Protein AF-A0A1J5M2A6-F1 (afdb_monomer)

Secondary structure (DSSP, 8-state):
-HHHHHHHHHHHHHHHHHHHHHHHHHHHHHHHHSPTTT-SHHHHHHHHHHHHHHHHHHHHHHHHHHHHHHHHHHHHHHHHHHTT-

Sequence (85 aa):
MRDLFIGLFDKLVGVFVILLCIGVLAGTAGAFLAPAPNGGLLPALAVFVIGSIYAILMGGMMYLFLGVYHNTKRTAEAIEELARR

pLDDT: mean 93.76, std 6.63, range [60.88, 98.56]

Radius of gyration: 19.99 Å; Cα contacts (8 Å, |Δi|>4): 45; chains: 1; bounding box: 52×21×51 Å

Structure (mmCIF, N/CA/C/O backbone):
data_AF-A0A1J5M2A6-F1
#
_entry.id   AF-A0A1J5M2A6-F1
#
loop_
_atom_site.group_PDB
_atom_site.id
_atom_site.type_symbol
_atom_site.label_atom_id
_atom_site.label_alt_id
_atom_site.label_comp_id
_atom_site.label_asym_id
_atom_site.label_entity_id
_atom_site.label_seq_id
_atom_site.pdbx_PDB_ins_code
_atom_site.Cartn_x
_atom_site.Cartn_y
_atom_site.Cartn_z
_atom_site.occupancy
_atom_site.B_iso_or_equiv
_atom_site.auth_seq_id
_atom_site.auth_comp_id
_atom_site.auth_asym_id
_atom_site.auth_atom_id
_atom_site.pdbx_PDB_model_num
ATOM 1 N N . MET A 1 1 ? -14.629 11.167 18.233 1.00 60.88 1 MET A N 1
ATOM 2 C CA . MET A 1 1 ? -13.214 11.380 17.834 1.00 60.88 1 MET A CA 1
ATOM 3 C C . MET A 1 1 ? -12.505 10.078 17.462 1.00 60.88 1 MET A C 1
ATOM 5 O O . MET A 1 1 ? -11.831 10.057 16.443 1.00 60.88 1 MET A O 1
ATOM 9 N N . ARG A 1 2 ? -12.698 8.988 18.220 1.00 68.25 2 ARG A N 1
ATOM 10 C CA . ARG A 1 2 ? -12.127 7.657 17.941 1.00 68.25 2 ARG A CA 1
ATOM 11 C C . ARG A 1 2 ? -12.435 7.132 16.530 1.00 68.25 2 ARG A C 1
ATOM 13 O O . ARG A 1 2 ? -11.504 6.816 15.802 1.00 68.25 2 ARG A O 1
ATOM 20 N N . ASP A 1 3 ? -13.701 7.129 16.111 1.00 79.00 3 ASP A N 1
ATOM 21 C CA . ASP A 1 3 ? -14.086 6.577 14.798 1.00 79.00 3 ASP A CA 1
ATOM 22 C C . ASP A 1 3 ? -13.557 7.407 13.613 1.00 79.00 3 ASP A C 1
ATOM 24 O O . ASP A 1 3 ? -13.243 6.852 12.564 1.00 79.00 3 ASP A O 1
ATOM 28 N N . LEU A 1 4 ? -13.357 8.718 13.801 1.00 78.06 4 LEU A N 1
ATOM 29 C CA . LEU A 1 4 ? -12.695 9.572 12.808 1.00 78.06 4 LEU A CA 1
ATOM 30 C C . LEU A 1 4 ? -11.212 9.213 12.659 1.00 78.06 4 LEU A C 1
ATOM 32 O O . LEU A 1 4 ? -10.721 9.131 11.539 1.00 78.06 4 LEU A O 1
ATOM 36 N N . PHE A 1 5 ? -10.508 8.973 13.770 1.00 82.19 5 PHE A N 1
ATOM 37 C CA . PHE A 1 5 ? -9.087 8.620 13.747 1.00 82.19 5 PHE A CA 1
ATOM 38 C C . PHE A 1 5 ? -8.852 7.264 13.072 1.00 82.19 5 PHE A C 1
ATOM 40 O O . PHE A 1 5 ? -7.985 7.147 12.213 1.00 82.19 5 PHE A O 1
ATOM 47 N N . ILE A 1 6 ? -9.666 6.260 13.403 1.00 83.56 6 ILE A N 1
ATOM 48 C CA . ILE A 1 6 ? -9.550 4.914 12.820 1.00 83.56 6 ILE A CA 1
ATOM 49 C C . ILE A 1 6 ? -9.946 4.928 11.347 1.00 83.56 6 ILE A C 1
ATOM 51 O O . ILE A 1 6 ? -9.231 4.366 10.526 1.00 83.56 6 ILE A O 1
ATOM 55 N N . GLY A 1 7 ? -11.040 5.611 10.996 1.00 87.50 7 GLY A N 1
ATOM 56 C CA . GLY A 1 7 ? -11.463 5.736 9.603 1.00 87.50 7 GLY A CA 1
ATOM 57 C C . GLY A 1 7 ? -10.455 6.503 8.742 1.00 87.50 7 GLY A C 1
ATOM 58 O O . GLY A 1 7 ? -10.271 6.176 7.571 1.00 87.50 7 GLY A O 1
ATOM 59 N N . LEU A 1 8 ? -9.774 7.508 9.305 1.00 88.44 8 LEU A N 1
ATOM 60 C CA . LEU A 1 8 ? -8.684 8.201 8.617 1.00 88.44 8 LEU A CA 1
ATOM 61 C C . LEU A 1 8 ? -7.457 7.297 8.470 1.00 88.44 8 LEU A C 1
ATOM 63 O O . LEU A 1 8 ? -6.849 7.276 7.404 1.00 88.44 8 LEU A O 1
ATOM 67 N N . PHE A 1 9 ? -7.117 6.538 9.513 1.00 89.62 9 PHE A N 1
ATOM 68 C CA . PHE A 1 9 ? -5.989 5.616 9.493 1.00 89.62 9 PHE A CA 1
ATOM 69 C C . PHE A 1 9 ? -6.192 4.486 8.474 1.00 89.62 9 PHE A C 1
ATOM 71 O O . PHE A 1 9 ? -5.280 4.213 7.706 1.00 89.62 9 PHE A O 1
ATOM 78 N N . ASP A 1 10 ? -7.389 3.906 8.373 1.00 93.06 10 ASP A N 1
ATOM 79 C CA . ASP A 1 10 ? -7.722 2.896 7.356 1.00 93.06 10 ASP A CA 1
ATOM 80 C C . ASP A 1 10 ? -7.532 3.428 5.923 1.00 93.06 10 ASP A C 1
ATOM 82 O O . ASP A 1 10 ? -6.811 2.848 5.108 1.00 93.06 10 ASP A O 1
ATOM 86 N N . LYS A 1 11 ? -8.065 4.624 5.638 1.00 94.19 11 LYS A N 1
ATOM 87 C CA . LYS A 1 11 ? -7.849 5.297 4.346 1.00 94.19 11 LYS A CA 1
ATOM 88 C C . LYS A 1 11 ? -6.372 5.581 4.085 1.00 94.19 11 LYS A C 1
ATOM 90 O O . LYS A 1 11 ? -5.907 5.397 2.963 1.00 94.19 11 LYS A O 1
ATOM 95 N N . LEU A 1 12 ? -5.639 6.024 5.106 1.00 94.56 12 LEU A N 1
ATOM 96 C CA . LEU A 1 12 ? -4.212 6.308 5.005 1.00 94.56 12 LEU A CA 1
ATOM 97 C C . LEU A 1 12 ? -3.418 5.037 4.681 1.00 94.56 12 LEU A C 1
ATOM 99 O O . LEU A 1 12 ? -2.587 5.065 3.777 1.00 94.56 12 LEU A O 1
ATOM 103 N N . VAL A 1 13 ? -3.708 3.921 5.358 1.00 95.25 13 VAL A N 1
ATOM 104 C CA . VAL A 1 13 ? -3.115 2.611 5.056 1.00 95.25 13 VAL A CA 1
ATOM 105 C C . VAL A 1 13 ? -3.388 2.229 3.602 1.00 95.25 13 VAL A C 1
ATOM 107 O O . VAL A 1 13 ? -2.450 1.888 2.884 1.00 95.25 13 VAL A O 1
ATOM 110 N N . GLY A 1 14 ? -4.631 2.371 3.132 1.00 96.38 14 GLY A N 1
ATOM 111 C CA . GLY A 1 14 ? -4.977 2.117 1.731 1.00 96.38 14 GLY A CA 1
ATOM 112 C C . GLY A 1 14 ? -4.160 2.957 0.746 1.00 96.38 14 GLY A C 1
ATOM 113 O O . GLY A 1 14 ? -3.616 2.422 -0.220 1.00 96.38 14 GLY A O 1
ATOM 114 N N . VAL A 1 15 ? -3.998 4.256 1.015 1.00 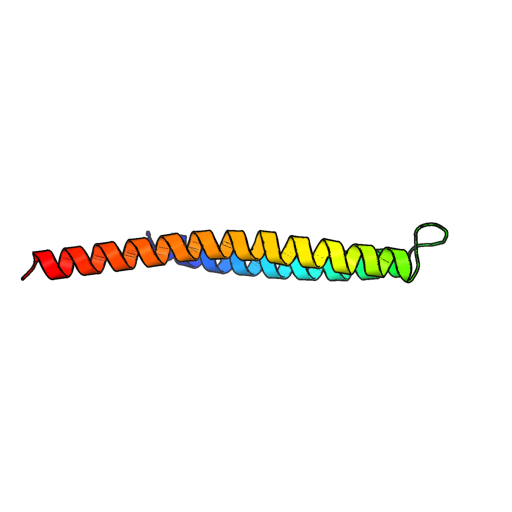97.62 15 VAL A N 1
ATOM 115 C CA . VAL A 1 15 ? -3.153 5.144 0.198 1.00 97.62 15 VAL A CA 1
ATOM 116 C C . VAL A 1 15 ? -1.699 4.666 0.178 1.00 97.62 15 VAL A C 1
ATOM 118 O O . VAL A 1 15 ? -1.102 4.589 -0.893 1.00 97.62 15 VAL A O 1
ATOM 121 N N . PHE A 1 16 ? -1.129 4.291 1.325 1.00 96.56 16 PHE A N 1
ATOM 122 C CA . PHE A 1 16 ? 0.241 3.776 1.395 1.00 96.56 16 PHE A CA 1
ATOM 123 C C . PHE A 1 16 ? 0.433 2.485 0.599 1.00 96.56 16 PHE A C 1
ATOM 125 O O . PHE A 1 16 ? 1.435 2.351 -0.100 1.00 96.56 16 PHE A O 1
ATOM 132 N N . VAL A 1 17 ? -0.520 1.554 0.660 1.00 97.25 17 VAL A N 1
ATOM 133 C CA . VAL A 1 17 ? -0.450 0.304 -0.111 1.00 97.25 17 VAL A CA 1
ATOM 134 C C . VAL A 1 17 ? -0.513 0.582 -1.611 1.00 97.25 17 VAL A C 1
ATOM 136 O O . VAL A 1 17 ? 0.278 0.026 -2.371 1.00 97.25 17 VAL A O 1
ATOM 139 N N . ILE A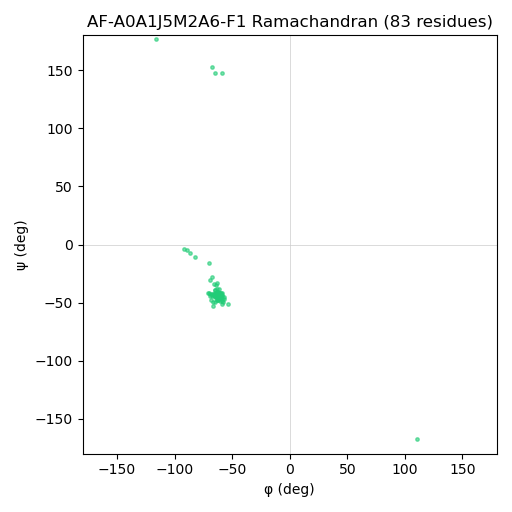 1 18 ? -1.381 1.498 -2.045 1.00 98.00 18 ILE A N 1
ATOM 140 C CA . ILE A 1 18 ? -1.441 1.924 -3.450 1.00 98.00 18 ILE A CA 1
ATOM 141 C C . ILE A 1 18 ? -0.106 2.541 -3.884 1.00 98.00 18 ILE A C 1
ATOM 143 O O . ILE A 1 18 ? 0.420 2.187 -4.939 1.00 98.00 18 ILE A O 1
ATOM 147 N N . LEU A 1 19 ? 0.474 3.423 -3.066 1.00 98.06 19 LEU A N 1
ATOM 148 C CA . LEU A 1 19 ? 1.770 4.041 -3.351 1.00 98.06 19 LEU A CA 1
ATOM 149 C C . LEU A 1 19 ? 2.907 3.014 -3.400 1.00 98.06 19 LEU A C 1
ATOM 151 O O . LEU A 1 19 ? 3.769 3.123 -4.267 1.00 98.06 19 LEU A O 1
ATOM 155 N N . LEU A 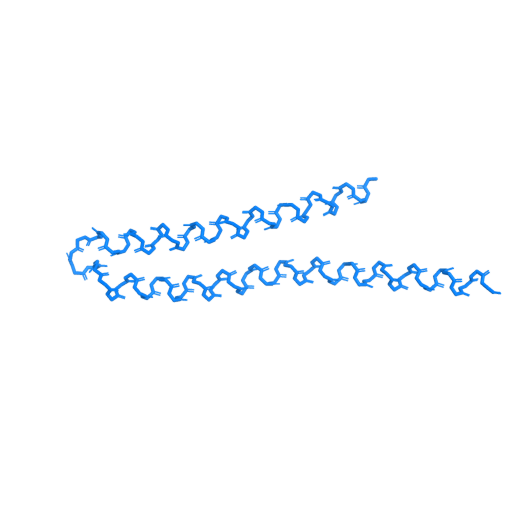1 20 ? 2.896 1.999 -2.530 1.00 97.56 20 LEU A N 1
ATOM 156 C CA . LEU A 1 20 ? 3.847 0.886 -2.584 1.00 97.56 20 LEU A CA 1
ATOM 157 C C . LEU A 1 20 ? 3.738 0.134 -3.912 1.00 97.56 20 LEU A C 1
ATOM 159 O O . LEU A 1 20 ? 4.752 -0.068 -4.577 1.00 97.56 20 LEU A O 1
ATOM 163 N N . CYS A 1 21 ? 2.524 -0.219 -4.340 1.00 98.06 21 CYS A N 1
ATOM 164 C CA . CYS A 1 21 ? 2.301 -0.880 -5.625 1.00 98.06 21 CYS A CA 1
ATOM 165 C C . CYS A 1 21 ? 2.794 -0.023 -6.799 1.00 98.06 21 CYS A C 1
ATOM 167 O O . CYS A 1 21 ? 3.500 -0.524 -7.674 1.00 98.06 21 CYS A O 1
ATOM 169 N N . ILE A 1 22 ? 2.485 1.277 -6.799 1.00 98.50 22 ILE A N 1
ATOM 170 C CA . ILE A 1 22 ? 2.986 2.216 -7.812 1.00 98.50 22 ILE A CA 1
ATOM 171 C C . ILE A 1 22 ? 4.517 2.271 -7.782 1.00 98.50 22 ILE A C 1
ATOM 173 O O . ILE A 1 22 ? 5.142 2.229 -8.837 1.00 98.50 22 ILE A O 1
ATOM 177 N N . GLY A 1 23 ? 5.128 2.310 -6.597 1.00 98.31 23 GLY A N 1
ATOM 178 C CA . GLY A 1 23 ? 6.579 2.300 -6.428 1.00 98.31 23 GLY A CA 1
ATOM 179 C C . GLY A 1 23 ? 7.235 1.047 -7.009 1.00 98.31 23 GLY A C 1
ATOM 180 O O . GLY A 1 23 ? 8.245 1.155 -7.701 1.00 98.31 23 GLY A O 1
ATOM 181 N N . VAL A 1 24 ? 6.638 -0.132 -6.809 1.00 98.50 24 VAL A N 1
ATOM 182 C CA . VAL A 1 24 ? 7.115 -1.393 -7.406 1.00 98.50 24 VAL A CA 1
ATOM 183 C C . VAL A 1 24 ? 7.025 -1.347 -8.929 1.00 98.50 24 VAL A C 1
ATOM 185 O O . VAL A 1 24 ? 7.992 -1.693 -9.609 1.00 98.50 24 VAL A O 1
ATOM 188 N N . LEU A 1 25 ? 5.899 -0.888 -9.482 1.00 98.38 25 LEU A N 1
ATOM 189 C CA . LEU A 1 25 ? 5.714 -0.777 -10.932 1.00 98.38 25 LEU A CA 1
ATOM 190 C C . LEU A 1 25 ? 6.682 0.238 -11.553 1.00 98.38 25 LEU A C 1
ATOM 192 O O . LEU A 1 25 ? 7.323 -0.060 -12.559 1.00 98.38 25 LEU A O 1
ATOM 196 N N . ALA A 1 26 ? 6.841 1.405 -10.927 1.00 98.44 26 ALA A N 1
ATOM 197 C CA . ALA A 1 26 ? 7.769 2.441 -11.366 1.00 98.44 26 ALA A CA 1
ATOM 198 C C . ALA A 1 26 ? 9.228 1.970 -11.281 1.00 98.44 26 ALA A C 1
ATOM 200 O O . ALA A 1 26 ? 9.989 2.158 -12.228 1.00 98.44 26 ALA A O 1
ATOM 201 N N . GLY A 1 27 ? 9.611 1.300 -10.190 1.00 97.81 27 GLY A N 1
ATOM 202 C CA . GLY A 1 27 ? 10.939 0.709 -10.029 1.00 97.81 27 GLY A CA 1
ATOM 203 C C . GLY A 1 27 ? 11.220 -0.382 -11.063 1.00 97.81 27 GLY A C 1
ATOM 204 O O . GLY A 1 27 ? 12.302 -0.418 -11.643 1.00 97.81 27 GLY A O 1
ATOM 205 N N . THR A 1 28 ? 10.228 -1.226 -11.353 1.00 98.31 28 THR A N 1
ATOM 206 C CA . THR A 1 28 ? 10.319 -2.271 -12.385 1.00 98.31 28 THR A CA 1
ATOM 207 C C . THR A 1 28 ? 10.519 -1.658 -13.770 1.00 98.31 28 THR A C 1
ATOM 209 O O . THR A 1 28 ? 11.428 -2.056 -14.497 1.00 98.31 28 THR A O 1
ATOM 212 N N . ALA A 1 29 ? 9.712 -0.652 -14.124 1.00 97.88 29 ALA A N 1
ATOM 213 C CA . ALA A 1 29 ? 9.844 0.064 -15.389 1.00 97.88 29 ALA A CA 1
ATOM 214 C C . ALA A 1 29 ? 11.203 0.775 -15.499 1.00 97.88 29 ALA A C 1
ATOM 216 O O . ALA A 1 29 ? 11.862 0.690 -16.533 1.00 97.88 29 ALA A O 1
ATOM 217 N N . GLY A 1 30 ? 11.660 1.416 -14.419 1.00 97.50 30 GLY A N 1
ATOM 218 C CA . GLY A 1 30 ? 12.969 2.065 -14.355 1.00 97.50 30 GLY A CA 1
ATOM 219 C C . GLY A 1 30 ? 14.125 1.086 -14.566 1.00 97.50 30 GLY A C 1
ATOM 220 O O . GLY A 1 30 ? 15.017 1.359 -15.363 1.00 97.50 30 GLY A O 1
ATOM 221 N N . ALA A 1 31 ? 14.084 -0.082 -13.921 1.00 97.44 31 ALA A N 1
ATOM 222 C CA . ALA A 1 31 ? 15.090 -1.127 -14.105 1.00 97.44 31 ALA A CA 1
ATOM 223 C C . ALA A 1 31 ? 15.070 -1.717 -15.526 1.00 97.44 31 ALA A C 1
ATOM 225 O O . ALA A 1 31 ? 16.118 -2.049 -16.075 1.00 97.44 31 ALA A O 1
ATOM 226 N N . PHE A 1 32 ? 13.897 -1.812 -16.154 1.00 97.44 32 PHE A N 1
ATOM 227 C CA . PHE A 1 32 ? 13.788 -2.299 -17.527 1.00 97.44 32 PHE A CA 1
ATOM 228 C C . PHE A 1 32 ? 14.389 -1.321 -18.545 1.00 97.44 32 PHE A C 1
ATOM 230 O O . PHE A 1 32 ? 15.088 -1.744 -19.461 1.00 97.44 32 PHE A O 1
ATOM 237 N N . LEU A 1 33 ? 14.129 -0.022 -18.370 1.00 96.88 33 LEU A N 1
ATOM 238 C CA . LEU A 1 33 ? 14.572 1.043 -19.276 1.00 96.88 33 LEU A CA 1
ATOM 239 C C . LEU A 1 33 ? 16.016 1.506 -19.025 1.00 96.88 33 LEU A C 1
ATOM 241 O O . LEU A 1 33 ? 16.559 2.275 -19.819 1.00 96.88 33 LEU A O 1
ATOM 245 N N . ALA A 1 34 ? 16.636 1.079 -17.924 1.00 95.75 34 ALA A N 1
ATOM 246 C CA . ALA A 1 34 ? 17.998 1.464 -17.590 1.00 95.75 34 ALA A CA 1
ATOM 247 C C . ALA A 1 34 ? 19.019 0.928 -18.619 1.00 95.75 34 ALA A C 1
ATOM 249 O O . ALA A 1 34 ? 18.848 -0.160 -19.176 1.00 95.75 34 ALA A O 1
ATOM 250 N N . PRO A 1 35 ? 20.113 1.667 -18.872 1.00 93.44 35 PRO A N 1
ATOM 251 C CA . PRO A 1 35 ? 21.168 1.207 -19.761 1.00 93.44 35 PRO A CA 1
ATOM 252 C C . PRO A 1 35 ? 21.931 0.008 -19.178 1.00 93.44 35 PRO A C 1
ATOM 254 O O . PRO A 1 35 ? 22.057 -0.169 -17.961 1.00 93.44 35 PRO A O 1
ATOM 257 N N . ALA A 1 36 ? 22.481 -0.810 -20.076 1.00 88.12 36 ALA A N 1
ATOM 258 C CA . ALA A 1 36 ? 23.371 -1.906 -19.714 1.00 88.12 36 ALA A CA 1
ATOM 259 C C . ALA A 1 36 ? 24.613 -1.387 -18.951 1.00 88.12 36 ALA A C 1
ATOM 261 O O . ALA A 1 36 ? 25.079 -0.279 -19.227 1.00 88.12 36 ALA A O 1
ATOM 262 N N . PRO A 1 37 ? 25.173 -2.173 -18.009 1.00 85.31 37 PRO A N 1
ATOM 263 C CA . PRO A 1 37 ? 24.817 -3.562 -17.687 1.00 85.31 37 PRO A CA 1
ATOM 264 C C . PRO A 1 37 ? 23.713 -3.713 -16.626 1.00 85.31 37 PRO A C 1
ATOM 266 O O . PRO A 1 37 ? 23.291 -4.830 -16.347 1.00 85.31 37 PRO A O 1
ATOM 269 N N . ASN A 1 38 ? 23.249 -2.613 -16.028 1.00 86.00 38 ASN A N 1
ATOM 270 C CA . ASN A 1 38 ? 22.385 -2.651 -14.842 1.00 86.00 38 ASN A CA 1
ATOM 271 C C . ASN A 1 38 ? 20.881 -2.651 -15.158 1.00 86.00 38 ASN A C 1
ATOM 273 O O . ASN A 1 38 ? 20.072 -2.740 -14.236 1.00 86.00 38 ASN A O 1
ATOM 277 N N . GLY A 1 39 ? 20.503 -2.538 -16.432 1.00 91.56 39 GLY A N 1
ATOM 278 C CA . GLY A 1 39 ? 19.112 -2.585 -16.873 1.00 91.56 39 GLY A CA 1
ATOM 279 C C . GLY A 1 39 ? 18.771 -3.765 -17.776 1.00 91.56 39 GLY A C 1
ATOM 280 O O . GLY A 1 39 ? 19.621 -4.583 -18.132 1.00 91.56 39 GLY A O 1
ATOM 281 N N . GLY A 1 40 ? 17.492 -3.858 -18.129 1.00 95.75 40 GLY A N 1
ATOM 282 C CA . GLY A 1 40 ? 16.926 -4.918 -18.960 1.00 95.75 40 GLY A CA 1
ATOM 283 C C . GLY A 1 40 ? 16.007 -5.869 -18.191 1.00 95.75 40 GLY A C 1
ATOM 284 O O . GLY A 1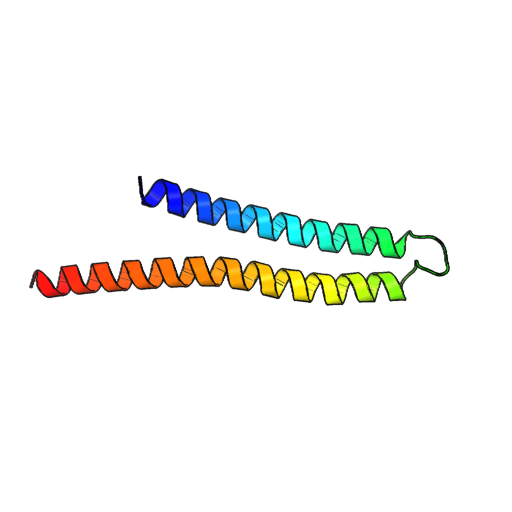 40 ? 15.581 -5.600 -17.067 1.00 95.75 40 GLY A O 1
ATOM 285 N N . LEU A 1 41 ? 15.672 -7.001 -18.817 1.00 95.88 41 LEU A N 1
ATOM 286 C CA . LEU A 1 41 ? 14.622 -7.900 -18.326 1.00 95.88 41 LEU A CA 1
ATOM 287 C C . LEU A 1 41 ? 14.942 -8.528 -16.962 1.00 95.88 41 LEU A C 1
ATOM 289 O O . LEU A 1 41 ? 14.074 -8.580 -16.096 1.00 95.88 41 LEU A O 1
ATOM 293 N N . LEU A 1 42 ? 16.174 -9.005 -16.764 1.00 95.88 42 LEU A N 1
ATOM 294 C CA . LEU A 1 42 ? 16.543 -9.716 -15.539 1.00 95.88 42 LEU A CA 1
ATOM 295 C C . LEU A 1 42 ? 16.551 -8.790 -14.300 1.00 95.88 42 LEU A C 1
ATOM 297 O O . LEU A 1 42 ? 15.905 -9.152 -13.314 1.00 95.88 42 LEU A O 1
ATOM 301 N N . PRO A 1 43 ? 17.168 -7.587 -14.333 1.00 96.75 43 PRO A N 1
ATOM 302 C CA . PRO A 1 43 ? 17.033 -6.612 -13.248 1.00 96.75 43 PRO A CA 1
ATOM 303 C C . PRO A 1 43 ? 15.580 -6.200 -12.982 1.00 96.75 43 PRO A C 1
ATOM 305 O O . PRO A 1 43 ? 15.168 -6.132 -11.825 1.00 96.75 43 PRO A O 1
ATOM 308 N N . ALA A 1 44 ? 14.778 -5.981 -14.031 1.00 97.81 44 ALA A N 1
ATOM 309 C CA . ALA A 1 44 ? 13.370 -5.618 -13.883 1.00 97.81 44 ALA A CA 1
ATOM 310 C C . ALA A 1 44 ? 12.553 -6.712 -13.182 1.00 97.81 44 ALA A C 1
ATOM 312 O O . ALA A 1 44 ? 11.792 -6.417 -12.263 1.00 97.81 44 ALA A O 1
ATOM 313 N N . LEU A 1 45 ? 12.750 -7.981 -13.557 1.00 97.88 45 LEU A N 1
ATOM 314 C CA . LEU A 1 45 ? 12.110 -9.117 -12.890 1.00 97.88 45 LEU A CA 1
ATOM 315 C C . LEU A 1 45 ? 12.520 -9.222 -11.419 1.00 97.88 45 LEU A C 1
ATOM 317 O O . LEU A 1 45 ? 11.663 -9.455 -10.568 1.00 97.88 45 LEU A O 1
ATOM 321 N N . ALA A 1 46 ? 13.801 -9.013 -11.104 1.00 97.25 46 ALA A N 1
ATOM 322 C CA . ALA A 1 46 ? 14.273 -9.022 -9.723 1.00 97.25 46 ALA A CA 1
ATOM 323 C C . ALA A 1 46 ? 13.591 -7.926 -8.886 1.00 97.25 46 ALA A C 1
ATOM 325 O O . ALA A 1 46 ? 13.080 -8.212 -7.801 1.00 97.25 46 ALA A O 1
ATOM 326 N N . VAL A 1 47 ? 13.516 -6.697 -9.410 1.00 98.12 47 VAL A N 1
ATOM 327 C CA . VAL A 1 47 ? 12.822 -5.580 -8.750 1.00 98.12 47 VAL A CA 1
ATOM 328 C C . VAL A 1 47 ? 11.335 -5.875 -8.581 1.00 98.12 47 VAL A C 1
ATOM 330 O O . VAL A 1 47 ? 10.799 -5.662 -7.496 1.00 98.12 47 VAL A O 1
ATOM 333 N N . PHE A 1 48 ? 10.674 -6.407 -9.609 1.00 98.31 48 PHE A N 1
ATOM 334 C CA . PHE A 1 48 ? 9.252 -6.728 -9.546 1.00 98.31 48 PHE A CA 1
ATOM 335 C C . PHE A 1 48 ? 8.951 -7.780 -8.478 1.00 98.31 48 PHE A C 1
ATOM 337 O O . PHE A 1 48 ? 8.055 -7.585 -7.658 1.00 98.31 48 PHE A O 1
ATOM 344 N N . VAL A 1 49 ? 9.711 -8.879 -8.451 1.00 98.50 49 VAL A N 1
ATOM 345 C CA . VAL A 1 49 ? 9.497 -9.980 -7.503 1.00 98.50 49 VAL A CA 1
ATOM 346 C C . VAL A 1 49 ? 9.794 -9.532 -6.075 1.00 98.50 49 VAL A C 1
ATOM 348 O O . VAL A 1 49 ? 8.936 -9.663 -5.203 1.00 98.50 49 VAL A O 1
ATOM 351 N N . ILE A 1 50 ? 10.976 -8.960 -5.828 1.00 98.38 50 ILE A N 1
ATOM 352 C CA . ILE A 1 50 ? 11.379 -8.528 -4.482 1.00 98.38 50 ILE A CA 1
ATOM 353 C C . ILE A 1 50 ? 10.472 -7.393 -3.994 1.00 98.38 50 ILE A C 1
ATOM 355 O O . ILE A 1 50 ? 9.992 -7.423 -2.861 1.00 98.38 50 ILE A O 1
ATOM 359 N N . GLY A 1 51 ? 10.190 -6.419 -4.861 1.00 98.25 51 GLY A N 1
ATOM 360 C CA . GLY A 1 51 ? 9.309 -5.298 -4.562 1.00 98.25 51 GLY A CA 1
ATOM 361 C C . GLY A 1 51 ? 7.881 -5.741 -4.251 1.00 98.25 51 GLY A C 1
ATOM 362 O O . GLY A 1 51 ? 7.299 -5.265 -3.280 1.00 98.25 51 GLY A O 1
ATOM 363 N N . SER A 1 52 ? 7.330 -6.695 -5.008 1.00 98.31 52 SER A N 1
ATOM 364 C CA . SER A 1 52 ? 5.984 -7.227 -4.752 1.00 98.31 52 SER A CA 1
ATOM 365 C C . SER A 1 52 ? 5.914 -7.989 -3.432 1.00 98.31 52 SER A C 1
ATOM 367 O O . SER A 1 52 ? 4.975 -7.787 -2.666 1.00 98.31 52 SER A O 1
ATOM 369 N N . ILE A 1 53 ? 6.922 -8.813 -3.120 1.00 98.56 53 ILE A N 1
ATOM 370 C CA . ILE A 1 53 ? 7.015 -9.488 -1.816 1.00 98.56 53 ILE A CA 1
ATOM 371 C C . ILE A 1 53 ? 7.045 -8.449 -0.690 1.00 98.56 53 ILE A C 1
ATOM 373 O O . ILE A 1 53 ? 6.288 -8.564 0.272 1.00 98.56 53 ILE A O 1
ATOM 377 N N . TYR A 1 54 ? 7.866 -7.404 -0.826 1.00 97.81 54 TYR A N 1
ATOM 378 C CA . TYR A 1 54 ? 7.937 -6.322 0.154 1.00 97.81 54 TYR A CA 1
ATOM 379 C C . TYR A 1 54 ? 6.597 -5.589 0.312 1.00 97.81 54 TYR A C 1
ATOM 381 O O . TYR A 1 54 ? 6.153 -5.369 1.438 1.00 97.81 54 TYR A O 1
ATOM 389 N N . ALA A 1 55 ? 5.921 -5.255 -0.791 1.00 97.69 55 ALA A N 1
ATOM 390 C CA . ALA A 1 55 ? 4.624 -4.583 -0.769 1.00 97.69 55 ALA A CA 1
ATOM 391 C C . ALA A 1 55 ? 3.539 -5.440 -0.097 1.00 97.69 55 ALA A C 1
ATOM 393 O O . ALA A 1 55 ? 2.768 -4.920 0.708 1.00 97.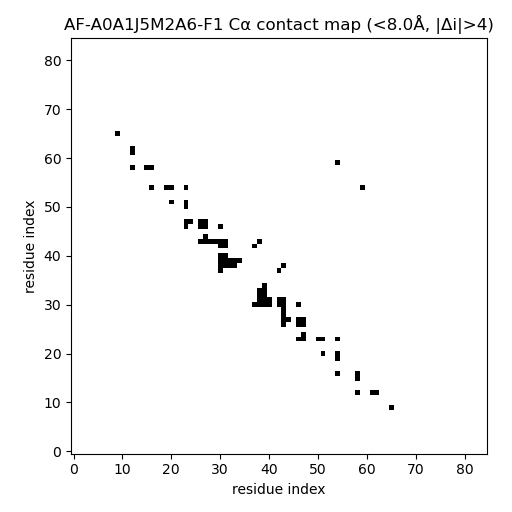69 55 ALA A O 1
ATOM 394 N N . ILE A 1 56 ? 3.513 -6.751 -0.368 1.00 97.81 56 ILE A N 1
ATOM 395 C CA . ILE A 1 56 ? 2.591 -7.695 0.279 1.00 97.81 56 ILE A CA 1
ATOM 396 C C . ILE A 1 56 ? 2.865 -7.769 1.779 1.00 97.81 56 ILE A C 1
ATOM 398 O O . ILE A 1 56 ? 1.930 -7.673 2.570 1.00 97.81 56 ILE A O 1
ATOM 402 N N . LEU A 1 57 ? 4.130 -7.917 2.183 1.00 98.00 57 LEU A N 1
ATOM 403 C CA . LEU A 1 57 ? 4.490 -8.014 3.596 1.00 98.00 57 LEU A CA 1
ATOM 404 C C . LEU A 1 57 ? 4.173 -6.717 4.343 1.00 98.00 57 LEU A C 1
ATOM 406 O O . LEU A 1 57 ? 3.504 -6.75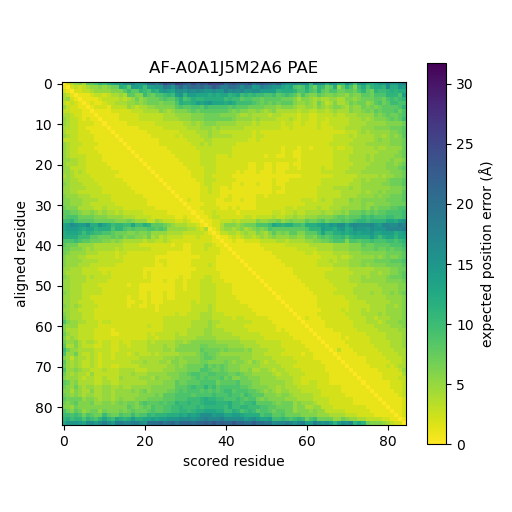8 5.372 1.00 98.00 57 LEU A O 1
ATOM 410 N N . MET A 1 58 ? 4.590 -5.563 3.820 1.00 96.81 58 MET A N 1
ATOM 411 C CA . MET A 1 58 ? 4.327 -4.276 4.467 1.00 96.81 58 MET A CA 1
ATOM 412 C C . MET A 1 58 ? 2.840 -3.936 4.481 1.00 96.81 58 MET A C 1
ATOM 414 O O . MET A 1 58 ? 2.299 -3.635 5.543 1.00 96.81 58 MET A O 1
ATOM 418 N N . GLY A 1 59 ? 2.154 -4.035 3.340 1.00 96.00 59 GLY A N 1
ATOM 419 C CA . GLY A 1 59 ? 0.718 -3.771 3.266 1.00 96.00 59 GLY A CA 1
ATOM 420 C C . GLY A 1 59 ? -0.091 -4.733 4.134 1.00 96.00 59 GLY A C 1
ATOM 421 O O . GLY A 1 59 ? -0.965 -4.304 4.886 1.00 96.00 59 GLY A O 1
ATOM 422 N N . GLY A 1 60 ? 0.253 -6.023 4.108 1.00 95.12 60 GLY A N 1
ATOM 423 C CA . GLY A 1 60 ? -0.356 -7.047 4.952 1.00 95.12 60 GLY A CA 1
ATOM 424 C C . GLY A 1 60 ? -0.181 -6.760 6.441 1.00 95.12 60 GLY A C 1
ATOM 425 O O . GLY A 1 60 ? -1.152 -6.826 7.189 1.00 95.12 60 GLY A O 1
ATOM 426 N N . MET A 1 61 ? 1.018 -6.363 6.874 1.00 96.38 61 MET A N 1
ATOM 427 C CA . MET A 1 61 ? 1.279 -5.971 8.264 1.00 96.38 61 MET A CA 1
ATOM 428 C C . MET A 1 61 ? 0.450 -4.752 8.689 1.00 96.38 61 MET A C 1
ATOM 430 O O . MET A 1 61 ? -0.134 -4.755 9.772 1.00 96.38 61 MET A O 1
ATOM 434 N N . MET A 1 62 ? 0.346 -3.725 7.841 1.00 94.88 62 MET A N 1
ATOM 435 C CA . MET A 1 62 ? -0.460 -2.534 8.137 1.00 94.88 62 MET A CA 1
ATOM 436 C C . MET A 1 62 ? -1.946 -2.884 8.312 1.00 94.88 62 MET A C 1
ATOM 438 O O . MET A 1 62 ? -2.574 -2.455 9.284 1.00 94.88 62 MET A O 1
ATOM 442 N N . TYR A 1 63 ? -2.495 -3.716 7.423 1.00 94.44 63 TYR A N 1
ATOM 443 C CA . TYR A 1 63 ? -3.871 -4.199 7.545 1.00 94.44 63 TYR A CA 1
ATOM 444 C C . TYR A 1 63 ? -4.070 -5.160 8.720 1.00 94.44 63 TYR A C 1
ATOM 446 O O . TYR A 1 63 ? -5.141 -5.160 9.328 1.00 94.44 63 TYR A O 1
ATOM 454 N N . LEU A 1 64 ? -3.054 -5.935 9.103 1.00 95.25 64 LEU A N 1
ATOM 455 C CA . LEU A 1 64 ? -3.113 -6.793 10.286 1.00 95.25 64 LEU A CA 1
ATOM 456 C C . LEU A 1 64 ? -3.309 -5.960 11.557 1.00 95.25 64 LEU A C 1
ATOM 458 O O . LEU A 1 64 ? -4.174 -6.294 12.366 1.00 95.25 64 LEU A O 1
ATOM 462 N N . PHE A 1 65 ? -2.585 -4.848 11.720 1.00 90.06 65 PHE A N 1
ATOM 463 C CA . PHE A 1 65 ? -2.775 -3.953 12.868 1.00 90.06 65 PHE A CA 1
ATOM 464 C C . PHE A 1 65 ? -4.188 -3.361 12.921 1.00 90.06 65 PHE A C 1
ATOM 466 O O . PHE A 1 65 ? -4.810 -3.335 13.987 1.00 90.06 65 PHE A O 1
ATOM 473 N N . LEU A 1 66 ? -4.727 -2.947 11.769 1.00 91.56 66 LEU A N 1
ATOM 474 C CA . LEU A 1 66 ? -6.126 -2.534 11.656 1.00 91.56 66 LEU A CA 1
ATOM 475 C C . LEU A 1 66 ? -7.077 -3.669 12.060 1.00 91.56 66 LEU A C 1
ATOM 477 O O . LEU A 1 66 ? -8.017 -3.439 12.819 1.00 91.56 66 LEU A O 1
ATOM 481 N N . GLY A 1 67 ? -6.829 -4.897 11.605 1.00 92.25 67 GLY A N 1
ATOM 482 C CA . GLY A 1 67 ? -7.634 -6.069 11.949 1.00 92.25 67 GLY A CA 1
ATOM 483 C C . GLY A 1 67 ? -7.642 -6.369 13.450 1.00 92.25 67 GLY A C 1
ATOM 484 O O . GLY A 1 67 ? -8.707 -6.571 14.033 1.00 92.25 67 GLY A O 1
ATOM 485 N N . VAL A 1 68 ? -6.477 -6.324 14.104 1.00 94.00 68 VAL A N 1
ATOM 486 C CA . VAL A 1 68 ? -6.349 -6.505 15.562 1.00 94.00 68 VAL A CA 1
ATOM 487 C C . VAL A 1 68 ? -7.165 -5.457 16.316 1.00 94.00 68 VAL A C 1
ATOM 489 O O . VAL A 1 68 ? -7.890 -5.803 17.253 1.00 94.00 68 VAL A O 1
ATOM 492 N N . TYR A 1 69 ? -7.107 -4.195 15.886 1.00 90.25 69 TYR A N 1
ATOM 493 C CA . TYR A 1 69 ? -7.903 -3.128 16.485 1.00 90.25 69 TYR A CA 1
ATOM 494 C C . TYR A 1 69 ? -9.412 -3.425 16.402 1.00 90.25 69 TYR A C 1
ATOM 496 O O . TYR A 1 69 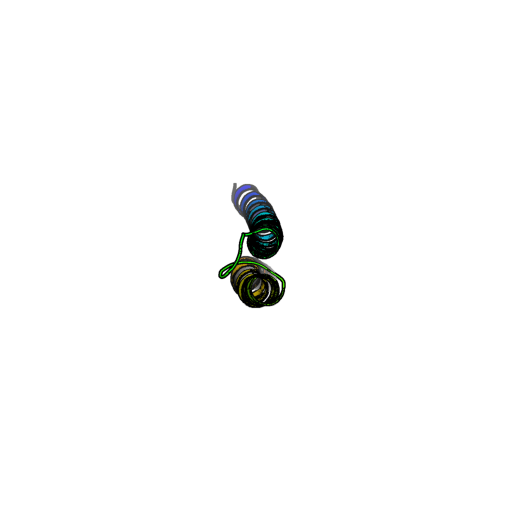? -10.106 -3.409 17.422 1.00 90.25 69 TYR A O 1
ATOM 504 N N . HIS A 1 70 ? -9.918 -3.752 15.208 1.00 89.88 70 HIS A N 1
ATOM 505 C CA . HIS A 1 70 ? -11.342 -4.038 14.999 1.00 89.88 70 HIS A CA 1
ATOM 506 C C . HIS A 1 70 ? -11.811 -5.265 15.795 1.00 89.88 70 HIS A C 1
ATOM 508 O O . HIS A 1 70 ? -12.876 -5.230 16.414 1.00 89.88 70 HIS A O 1
ATOM 514 N N . ASN A 1 71 ? -10.997 -6.320 15.851 1.00 94.50 71 ASN A N 1
ATOM 515 C CA . ASN A 1 71 ? -11.296 -7.527 16.624 1.00 94.50 71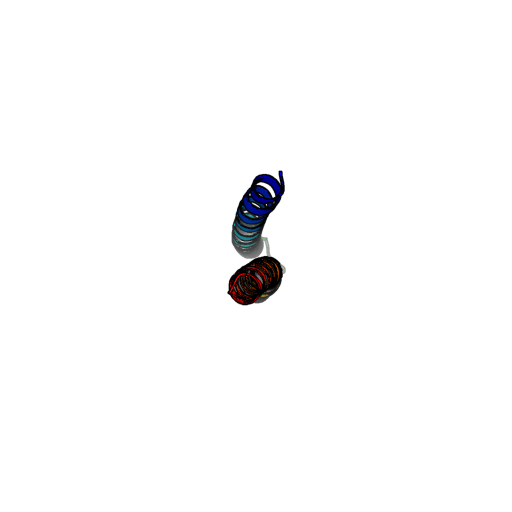 ASN A CA 1
ATOM 516 C C . ASN A 1 71 ? -11.346 -7.253 18.134 1.00 94.50 71 ASN A C 1
ATOM 518 O O . ASN A 1 71 ? -12.218 -7.774 18.834 1.00 94.50 71 ASN A O 1
ATOM 522 N N . THR A 1 72 ? -10.446 -6.402 18.631 1.00 94.06 72 THR A N 1
ATOM 523 C CA . THR A 1 72 ? -10.405 -6.014 20.048 1.00 94.06 72 THR A CA 1
ATOM 524 C C . THR A 1 72 ? -11.631 -5.179 20.413 1.00 94.06 72 THR A C 1
ATOM 526 O O . THR A 1 72 ? -12.284 -5.462 21.415 1.00 94.06 72 THR A O 1
ATOM 529 N N . LYS A 1 73 ? -12.006 -4.211 19.564 1.00 91.06 73 LYS A N 1
ATOM 530 C CA . LYS A 1 73 ? -13.227 -3.407 19.732 1.00 91.06 73 LYS A CA 1
ATOM 531 C C . LYS A 1 73 ? -14.478 -4.290 19.771 1.00 91.06 73 LYS A C 1
ATOM 533 O O . LYS A 1 73 ? -15.253 -4.182 20.714 1.00 91.06 73 LYS A O 1
ATOM 538 N N . ARG A 1 74 ? -14.630 -5.214 18.813 1.00 92.38 74 ARG A N 1
ATOM 539 C CA . ARG A 1 74 ? -15.786 -6.127 18.758 1.00 92.38 74 ARG A CA 1
ATOM 540 C C . ARG A 1 74 ? -15.876 -7.026 19.992 1.00 92.38 74 ARG A C 1
ATOM 542 O O . ARG A 1 74 ? -16.965 -7.289 20.487 1.00 92.38 74 ARG A O 1
ATOM 549 N N . THR A 1 75 ? -14.732 -7.496 20.490 1.00 96.25 75 THR A N 1
ATOM 550 C CA . THR A 1 75 ? -14.676 -8.299 21.720 1.00 96.25 75 THR A CA 1
ATOM 551 C C . THR A 1 75 ? -15.109 -7.484 22.938 1.00 96.25 75 THR A C 1
ATOM 553 O O . THR A 1 75 ? -15.905 -7.971 23.735 1.00 96.25 75 THR A O 1
ATOM 556 N N . ALA A 1 76 ? -14.639 -6.240 23.066 1.00 94.81 76 ALA A N 1
ATOM 557 C CA . ALA A 1 76 ? -15.039 -5.355 24.159 1.00 94.81 76 ALA A CA 1
ATOM 558 C C . ALA A 1 76 ? -16.550 -5.065 24.137 1.00 94.81 76 ALA A C 1
ATOM 560 O O . ALA A 1 76 ? -17.215 -5.223 25.157 1.00 94.81 76 ALA A O 1
ATOM 561 N N . GLU A 1 77 ? -17.105 -4.737 22.966 1.00 94.94 77 GLU A N 1
ATOM 562 C CA . GLU A 1 77 ? -18.544 -4.491 22.785 1.00 94.94 77 GLU A CA 1
ATOM 563 C C . GLU A 1 77 ? -19.391 -5.719 23.168 1.00 94.94 77 GLU A C 1
ATOM 565 O O . GLU A 1 77 ? -20.394 -5.586 23.868 1.00 94.94 77 GLU A O 1
ATOM 570 N N . ALA A 1 78 ? -18.957 -6.925 22.782 1.00 96.19 78 ALA A N 1
ATOM 571 C CA . ALA A 1 78 ? -19.635 -8.169 23.148 1.00 96.19 78 ALA A CA 1
ATOM 572 C C . ALA A 1 78 ? -19.609 -8.435 24.665 1.00 96.19 78 ALA A C 1
ATOM 574 O O . ALA A 1 78 ? -20.603 -8.889 25.229 1.00 96.19 78 ALA A O 1
ATOM 575 N N . ILE A 1 79 ? -18.495 -8.132 25.341 1.00 97.00 79 ILE A N 1
ATOM 576 C CA . ILE A 1 79 ? -18.381 -8.261 26.802 1.00 97.00 79 ILE A CA 1
ATOM 577 C C . ILE A 1 79 ? -19.296 -7.253 27.509 1.00 97.00 79 ILE A C 1
ATOM 579 O O . ILE A 1 79 ? -19.990 -7.623 28.454 1.00 97.00 79 ILE A O 1
ATOM 583 N N . GLU A 1 80 ? -19.349 -6.003 27.045 1.00 96.94 80 GLU A N 1
ATOM 584 C CA . GLU A 1 80 ? -20.253 -4.980 27.590 1.00 96.94 80 GLU A CA 1
ATOM 585 C C . GLU A 1 80 ? -21.733 -5.341 27.395 1.00 96.94 80 GLU A C 1
ATOM 587 O O . GLU A 1 80 ? -22.581 -4.994 28.216 1.00 96.94 80 GLU A O 1
ATOM 592 N N . GLU A 1 81 ? -22.085 -6.018 26.302 1.00 96.25 81 GLU A N 1
ATOM 593 C CA . GLU A 1 81 ? -23.440 -6.531 26.094 1.00 96.25 81 GLU A CA 1
ATOM 594 C C . GLU A 1 81 ? -23.762 -7.715 27.014 1.00 96.25 81 GLU A C 1
ATOM 596 O O . GLU A 1 81 ? -24.846 -7.751 27.594 1.00 96.25 81 GLU A O 1
ATOM 601 N N . LEU A 1 82 ? -22.820 -8.642 27.207 1.00 96.50 82 LEU A N 1
ATOM 602 C CA . LEU A 1 82 ? -22.977 -9.754 28.148 1.00 96.50 82 LEU A CA 1
ATOM 603 C C . LEU A 1 82 ? -23.133 -9.267 29.591 1.00 96.50 82 LEU A C 1
ATOM 605 O O . LEU A 1 82 ? -23.987 -9.778 30.302 1.00 96.50 82 LEU A O 1
ATOM 609 N N . ALA A 1 83 ? -22.357 -8.265 30.008 1.00 95.88 83 ALA A N 1
ATOM 610 C CA . ALA A 1 83 ? -22.424 -7.695 31.354 1.00 95.88 83 ALA A CA 1
ATOM 611 C C . ALA A 1 83 ? -23.708 -6.888 31.625 1.00 95.88 83 ALA A C 1
ATOM 613 O O . ALA A 1 83 ? -24.009 -6.584 32.777 1.00 95.88 83 ALA A O 1
ATOM 614 N N . ARG A 1 84 ? -24.450 -6.507 30.576 1.00 92.81 84 ARG A N 1
ATOM 615 C CA . ARG A 1 84 ? -25.753 -5.829 30.686 1.00 92.81 84 ARG A CA 1
ATOM 616 C C . ARG A 1 84 ? -26.936 -6.793 30.829 1.00 92.81 84 ARG A C 1
ATOM 618 O O . ARG A 1 84 ? -28.051 -6.310 31.019 1.00 92.81 84 ARG A O 1
ATOM 625 N N . ARG A 1 85 ? -26.714 -8.103 30.698 1.00 76.50 85 ARG A N 1
ATOM 626 C CA . ARG A 1 85 ? -27.719 -9.152 30.931 1.00 76.50 85 ARG A CA 1
ATOM 627 C C . ARG A 1 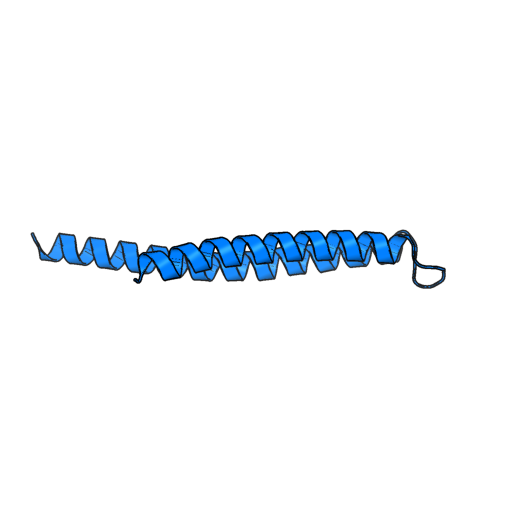85 ? -27.650 -9.648 32.367 1.00 76.50 85 ARG A C 1
ATOM 629 O O . ARG A 1 85 ? -28.737 -9.945 32.902 1.00 76.50 85 ARG A O 1
#

Foldseek 3Di:
DVVVVLVVLVVVLVVVLVVLVVVLVVQLVCQQPDDPDRHRDPNSVVSNVVSVVVSCVVSVVSVVVSVVVVVVVVVVVVVVVVVVD

Mean predicted aligned error: 4.4 Å

Solvent-accessible surface area (backbone atoms only — not comparable to full-atom values): 4443 Å² total; per-residue (Å²): 111,69,69,58,54,52,56,50,48,54,52,49,52,52,50,49,41,52,51,41,52,51,47,27,53,52,50,18,52,49,24,37,72,37,65,81,88,73,22,26,69,69,48,14,50,51,40,38,53,54,37,46,53,49,39,51,53,53,40,48,50,56,50,46,54,54,48,53,52,54,53,51,52,54,50,49,54,51,50,56,52,58,74,73,107